Protein AF-A0A6G1R475-F1 (afdb_monomer_lite)

Secondary structure (DSSP, 8-state):
--------SS--HHHHHHHHHHHHHHHHHHHHHHHHHHHHHHHHHHHHHHHHHHHHHHHHHHHTT--HHHHHHHHHHHHHHHHHHHHHHHHHHHHHHHHHHHHHHHHHHHHHTTTTSPP-------PPPP-

pLDDT: mean 89.85, std 15.53, range [40.03, 98.38]

Sequence (131 aa):
QYPTMELQGIVPEVLKKIVTAYDMMIQTIRTLVENTDSLYEKIVQCQKAAMEFHEKLHSIGAREGLKERKLQKSVESFTWNITILKGQADLLKYAKNEAQENLKQIHYAAVSCGLNKPGTENAEISKPRRS

Structure (mmCIF, N/CA/C/O backbone):
data_AF-A0A6G1R475-F1
#
_entry.id   AF-A0A6G1R475-F1
#
loop_
_atom_site.group_PDB
_atom_site.id
_atom_site.type_symbol
_atom_site.label_atom_id
_atom_site.label_alt_id
_atom_site.label_comp_id
_atom_site.label_asym_id
_atom_site.label_entity_id
_atom_site.label_seq_id
_atom_site.pdbx_PDB_ins_code
_atom_site.Cartn_x
_atom_site.Cartn_y
_atom_site.Cartn_z
_atom_site.occupancy
_atom_site.B_iso_or_equiv
_atom_site.auth_seq_id
_atom_site.auth_comp_id
_atom_site.auth_asym_id
_atom_site.auth_atom_id
_atom_site.pdbx_PDB_model_num
ATOM 1 N N . GLN A 1 1 ? 4.161 -7.782 -17.783 1.00 75.50 1 GLN A N 1
ATOM 2 C CA . GLN A 1 1 ? 5.631 -7.926 -17.808 1.00 75.50 1 GLN A CA 1
ATOM 3 C C . GLN A 1 1 ? 6.228 -6.610 -17.335 1.00 75.50 1 GLN A C 1
ATOM 5 O O . GLN A 1 1 ? 5.740 -5.574 -17.768 1.00 75.50 1 GLN A O 1
ATOM 10 N N . TYR A 1 2 ? 7.183 -6.635 -16.402 1.00 90.06 2 TYR A N 1
ATOM 11 C CA . TYR A 1 2 ? 7.865 -5.413 -15.956 1.00 90.06 2 TYR A CA 1
ATOM 12 C C . TYR A 1 2 ? 8.953 -5.037 -16.969 1.00 90.06 2 TYR A C 1
ATOM 14 O O . TYR A 1 2 ? 9.576 -5.951 -17.515 1.00 90.06 2 TYR A O 1
ATOM 22 N N . PRO A 1 3 ? 9.165 -3.740 -17.243 1.00 90.50 3 PRO A N 1
ATOM 23 C CA . PRO A 1 3 ? 10.170 -3.310 -18.201 1.00 90.50 3 PRO A CA 1
ATOM 24 C C . PRO A 1 3 ? 11.575 -3.577 -17.652 1.00 90.50 3 PRO A C 1
ATOM 26 O O . PRO A 1 3 ? 11.814 -3.482 -16.448 1.00 90.50 3 PRO A O 1
ATOM 29 N N . THR A 1 4 ? 12.491 -3.922 -18.548 1.00 89.31 4 THR A N 1
ATOM 30 C CA . THR A 1 4 ? 13.904 -4.160 -18.251 1.00 89.31 4 THR A CA 1
ATOM 31 C C . THR A 1 4 ? 14.757 -3.240 -19.113 1.00 89.31 4 THR A C 1
ATOM 33 O O . THR A 1 4 ? 14.338 -2.812 -20.190 1.00 89.31 4 THR A O 1
ATOM 36 N N . MET A 1 5 ? 15.951 -2.908 -18.625 1.00 89.50 5 MET A N 1
ATOM 37 C CA . MET A 1 5 ? 16.925 -2.106 -19.355 1.00 89.50 5 MET A CA 1
ATOM 38 C C . MET A 1 5 ? 18.240 -2.871 -19.415 1.00 89.50 5 MET A C 1
ATOM 40 O O . MET A 1 5 ? 18.809 -3.211 -18.381 1.00 89.50 5 MET A O 1
ATOM 44 N N . GLU A 1 6 ? 18.715 -3.133 -20.628 1.00 85.75 6 GLU A N 1
ATOM 45 C CA . GLU A 1 6 ? 19.948 -3.876 -20.871 1.00 85.75 6 GLU A CA 1
ATOM 46 C C . GLU A 1 6 ? 21.015 -2.952 -21.453 1.00 85.75 6 GLU A C 1
ATOM 48 O O . GLU A 1 6 ? 20.750 -2.135 -22.337 1.00 85.75 6 GLU A O 1
ATOM 53 N N . LEU A 1 7 ? 22.238 -3.077 -20.942 1.00 86.94 7 LEU A N 1
ATOM 54 C CA . LEU A 1 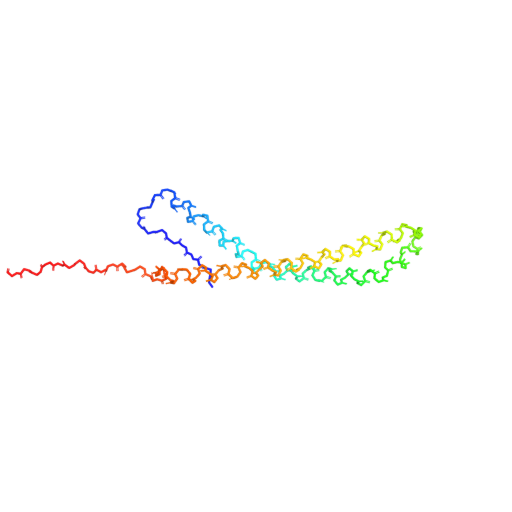7 ? 23.388 -2.351 -21.465 1.00 86.94 7 LEU A CA 1
ATOM 55 C C . LEU A 1 7 ? 23.847 -2.988 -22.777 1.00 86.94 7 LEU A C 1
ATOM 57 O O . LEU A 1 7 ? 23.988 -4.204 -22.864 1.00 86.94 7 LEU A O 1
ATOM 61 N N . GLN A 1 8 ? 24.137 -2.153 -23.770 1.00 85.81 8 GLN A N 1
ATOM 62 C CA . GLN A 1 8 ? 24.638 -2.580 -25.074 1.00 85.81 8 GLN A CA 1
ATOM 63 C C . GLN A 1 8 ? 26.049 -2.019 -25.290 1.00 85.81 8 GLN A C 1
ATOM 65 O O . GLN A 1 8 ? 26.264 -0.810 -25.197 1.00 85.81 8 GLN A O 1
ATOM 70 N N . GLY A 1 9 ? 27.014 -2.898 -25.575 1.00 86.56 9 GLY A N 1
ATOM 71 C CA . GLY A 1 9 ? 28.416 -2.533 -25.803 1.00 86.56 9 GLY A CA 1
ATOM 72 C C . GLY A 1 9 ? 29.196 -2.132 -24.541 1.00 86.56 9 GLY A C 1
ATOM 73 O O . GLY A 1 9 ? 28.839 -2.481 -23.416 1.00 86.56 9 GLY A O 1
ATOM 74 N N . ILE A 1 10 ? 30.309 -1.414 -24.730 1.00 89.75 10 ILE A N 1
ATOM 75 C CA . ILE A 1 10 ? 31.137 -0.903 -23.628 1.00 89.75 10 ILE A CA 1
ATOM 76 C C . ILE A 1 10 ? 30.549 0.423 -23.157 1.00 89.75 10 ILE A C 1
ATOM 78 O O . ILE A 1 10 ? 30.558 1.410 -23.891 1.00 89.75 10 ILE A O 1
ATOM 82 N N . VAL A 1 11 ? 30.063 0.448 -21.917 1.00 89.62 11 VAL A N 1
ATOM 83 C CA . VAL A 1 11 ? 29.314 1.588 -21.382 1.00 89.62 11 VAL A CA 1
ATOM 84 C C . VAL A 1 11 ? 30.055 2.221 -20.192 1.00 89.62 11 VAL A C 1
ATOM 86 O O . VAL A 1 11 ? 30.512 1.485 -19.309 1.00 89.62 11 VAL A O 1
ATOM 89 N N . PRO A 1 12 ? 30.185 3.564 -20.132 1.00 93.75 12 PRO A N 1
ATOM 90 C CA . PRO A 1 12 ? 30.773 4.270 -18.995 1.00 93.75 12 PRO A CA 1
ATOM 91 C C . PRO A 1 12 ? 30.144 3.901 -17.648 1.00 93.75 12 PRO A C 1
ATOM 93 O O . PRO A 1 12 ? 28.940 3.669 -17.548 1.00 93.75 12 PRO A O 1
ATOM 96 N N . GLU A 1 13 ? 30.945 3.938 -16.582 1.00 92.75 13 GLU A N 1
ATOM 97 C CA . GLU A 1 13 ? 30.521 3.528 -15.235 1.00 92.75 13 GLU A CA 1
ATOM 98 C C . GLU A 1 13 ? 29.315 4.320 -14.706 1.00 92.75 13 GLU A C 1
ATOM 100 O O . GLU A 1 13 ? 28.440 3.771 -14.040 1.00 92.75 13 GLU A O 1
ATOM 105 N N . VAL A 1 14 ? 29.220 5.607 -15.053 1.00 93.19 14 VAL A N 1
ATOM 106 C CA . VAL A 1 14 ? 28.068 6.445 -14.693 1.00 93.19 14 VAL A CA 1
ATOM 107 C C . VAL A 1 14 ? 26.752 5.897 -15.256 1.00 93.19 14 VAL A C 1
ATOM 109 O O . VAL A 1 14 ? 25.749 5.890 -14.549 1.00 93.19 14 VAL A O 1
ATOM 112 N N . LEU A 1 15 ? 26.752 5.373 -16.485 1.00 91.31 15 LEU A N 1
ATOM 113 C CA . LEU A 1 15 ? 25.548 4.826 -17.114 1.00 91.31 15 LEU A CA 1
ATOM 114 C C . LEU A 1 15 ? 25.166 3.469 -16.515 1.00 91.31 15 LEU A C 1
ATOM 116 O O . LEU A 1 15 ? 23.980 3.189 -16.365 1.00 91.31 15 LEU A O 1
ATOM 120 N N . LYS A 1 16 ? 26.143 2.661 -16.081 1.00 93.00 16 LYS A N 1
ATOM 121 C CA . LYS A 1 16 ? 25.853 1.419 -15.346 1.00 93.00 16 LYS A CA 1
ATOM 122 C C . LYS A 1 16 ? 25.086 1.698 -14.055 1.00 93.00 16 LYS A C 1
ATOM 124 O O . LYS A 1 16 ? 24.089 1.037 -13.786 1.00 93.00 16 LYS A O 1
ATOM 129 N N . LYS A 1 17 ? 25.497 2.726 -13.301 1.00 93.75 17 LYS A N 1
ATOM 130 C CA . LYS A 1 17 ? 24.799 3.150 -12.075 1.00 93.75 17 LYS A CA 1
ATOM 131 C C . LYS A 1 17 ? 23.355 3.576 -12.343 1.00 93.75 17 LYS A C 1
ATOM 133 O O . LYS A 1 17 ? 22.485 3.291 -11.525 1.00 93.75 17 LYS A O 1
ATOM 138 N N . ILE A 1 18 ? 23.092 4.220 -13.481 1.00 92.88 18 ILE A N 1
ATOM 139 C CA . ILE A 1 18 ? 21.729 4.588 -13.892 1.00 92.88 18 ILE A CA 1
ATOM 140 C C . ILE A 1 18 ? 20.881 3.336 -14.132 1.00 92.88 18 ILE A C 1
ATOM 142 O O . ILE A 1 18 ? 19.759 3.271 -13.638 1.00 92.88 18 ILE A O 1
ATOM 146 N N . VAL A 1 19 ? 21.416 2.323 -14.822 1.00 92.31 19 VAL A N 1
ATOM 147 C CA . VAL A 1 19 ? 20.699 1.054 -15.042 1.00 92.31 19 VAL A CA 1
ATOM 148 C C . VAL A 1 19 ? 20.414 0.344 -13.722 1.00 92.31 19 VAL A C 1
ATOM 150 O O . VAL A 1 19 ? 19.299 -0.120 -13.512 1.00 92.31 19 VAL A O 1
ATOM 153 N N . THR A 1 20 ? 21.369 0.326 -12.790 1.00 93.94 20 THR A N 1
ATOM 154 C CA . THR A 1 20 ? 21.138 -0.223 -11.446 1.00 93.94 20 THR A CA 1
ATOM 155 C C . THR A 1 20 ? 20.025 0.521 -10.707 1.00 93.94 20 THR A C 1
ATOM 157 O O . THR A 1 20 ? 19.144 -0.113 -10.131 1.00 93.94 20 THR A O 1
ATOM 160 N N . ALA A 1 21 ? 20.024 1.857 -10.739 1.00 95.12 21 ALA A N 1
ATOM 161 C CA . ALA A 1 21 ? 18.977 2.659 -10.106 1.00 95.12 21 ALA A CA 1
ATOM 162 C C . ALA A 1 21 ? 17.599 2.421 -10.748 1.00 95.12 21 ALA A C 1
ATOM 164 O O . ALA A 1 21 ? 16.596 2.325 -10.039 1.00 95.12 21 ALA A O 1
ATOM 165 N N . TYR A 1 22 ? 17.551 2.278 -12.075 1.00 94.75 22 TYR A N 1
ATOM 166 C CA . TYR A 1 22 ? 16.339 1.914 -12.803 1.00 94.75 22 TYR 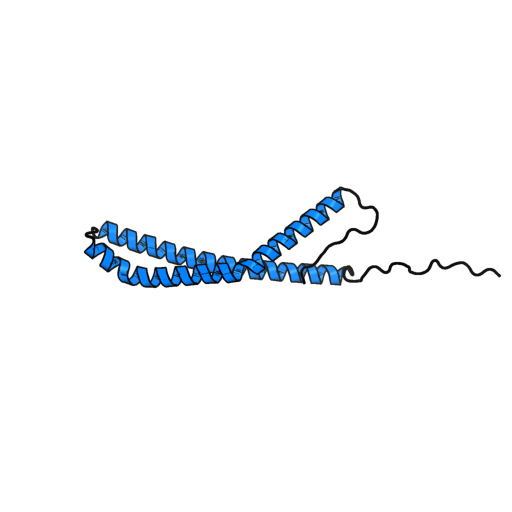A CA 1
ATOM 167 C C . TYR A 1 22 ? 15.812 0.545 -12.363 1.00 94.75 22 TYR A C 1
ATOM 169 O O . TYR A 1 22 ? 14.633 0.416 -12.045 1.00 94.75 22 TYR A O 1
ATOM 177 N N . ASP A 1 23 ? 16.679 -0.464 -12.285 1.00 94.94 23 ASP A N 1
ATOM 178 C CA . ASP A 1 23 ? 16.275 -1.814 -11.896 1.00 94.94 23 ASP A CA 1
ATOM 179 C C . ASP A 1 23 ? 15.762 -1.843 -10.447 1.00 94.94 23 ASP A C 1
ATOM 181 O O . ASP A 1 23 ? 14.693 -2.387 -10.171 1.00 94.94 23 ASP A O 1
ATOM 185 N N . MET A 1 24 ? 16.432 -1.132 -9.529 1.00 96.38 24 MET A N 1
ATOM 186 C CA . MET A 1 24 ? 15.938 -0.930 -8.160 1.00 96.38 24 MET A CA 1
ATOM 187 C C . MET A 1 24 ? 14.538 -0.303 -8.136 1.00 96.38 24 MET A C 1
ATOM 189 O O . MET A 1 24 ? 13.663 -0.799 -7.427 1.00 96.38 24 MET A O 1
ATOM 193 N N . MET A 1 25 ? 14.302 0.746 -8.930 1.00 96.31 25 MET A N 1
ATOM 194 C CA . MET A 1 25 ? 12.987 1.386 -9.041 1.00 96.31 25 MET A CA 1
ATOM 195 C C . MET A 1 25 ? 11.918 0.394 -9.522 1.00 96.31 25 MET A C 1
ATOM 197 O O . MET A 1 25 ? 10.837 0.325 -8.931 1.00 96.31 25 MET A O 1
ATOM 201 N N . ILE A 1 26 ? 12.212 -0.410 -10.550 1.00 97.00 26 ILE A N 1
ATOM 202 C CA . ILE A 1 26 ? 11.289 -1.435 -11.056 1.00 97.00 26 ILE A CA 1
ATOM 203 C C . ILE A 1 26 ? 10.997 -2.498 -9.991 1.00 97.00 26 ILE A C 1
ATOM 205 O O . ILE A 1 26 ? 9.836 -2.884 -9.829 1.00 97.00 26 ILE A O 1
ATOM 209 N N . GLN A 1 27 ? 11.997 -2.935 -9.221 1.00 96.44 27 GLN A N 1
ATOM 210 C CA . GLN A 1 27 ? 11.792 -3.888 -8.124 1.00 96.44 27 GLN A CA 1
ATOM 211 C C . GLN A 1 27 ? 10.944 -3.303 -6.988 1.00 96.44 27 GLN A C 1
ATOM 213 O O . GLN A 1 27 ? 10.070 -3.991 -6.454 1.00 96.44 27 GLN A O 1
ATOM 218 N N . THR A 1 28 ? 11.146 -2.033 -6.627 1.00 96.50 28 THR A N 1
ATOM 219 C CA . THR A 1 28 ? 10.314 -1.356 -5.621 1.00 96.5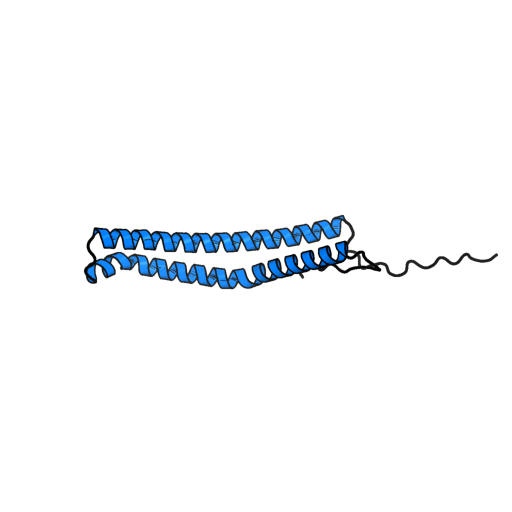0 28 THR A CA 1
ATOM 220 C C . THR A 1 28 ? 8.863 -1.246 -6.086 1.00 96.50 28 THR A C 1
ATOM 222 O O . THR A 1 28 ? 7.954 -1.590 -5.332 1.00 96.50 28 THR A O 1
ATOM 225 N N . ILE A 1 29 ? 8.637 -0.843 -7.342 1.00 97.00 29 ILE A N 1
ATOM 226 C CA . ILE A 1 29 ? 7.297 -0.792 -7.942 1.00 97.00 29 ILE A CA 1
ATOM 227 C C . ILE A 1 29 ? 6.651 -2.179 -7.943 1.00 97.00 29 ILE A C 1
ATOM 229 O O . ILE A 1 29 ? 5.496 -2.312 -7.542 1.00 97.00 29 ILE A O 1
ATOM 233 N N . ARG A 1 30 ? 7.389 -3.219 -8.350 1.00 96.38 30 ARG A N 1
ATOM 234 C CA . ARG A 1 30 ? 6.900 -4.602 -8.337 1.00 96.38 30 ARG A CA 1
ATOM 235 C C . ARG A 1 30 ? 6.450 -5.019 -6.945 1.00 96.38 30 ARG A C 1
ATOM 237 O O . ARG A 1 30 ? 5.313 -5.449 -6.772 1.00 96.38 30 ARG A O 1
ATOM 244 N N . THR A 1 31 ? 7.324 -4.827 -5.961 1.00 96.44 31 THR A N 1
ATOM 245 C CA . THR A 1 31 ? 7.048 -5.164 -4.562 1.00 96.44 31 THR A CA 1
ATOM 246 C C . THR A 1 31 ? 5.785 -4.457 -4.073 1.00 96.44 31 THR A C 1
ATOM 248 O O . THR A 1 31 ? 4.938 -5.087 -3.446 1.00 96.44 31 THR A O 1
ATOM 251 N N . LEU A 1 32 ? 5.616 -3.171 -4.390 1.00 97.00 32 LEU A N 1
ATOM 252 C CA . LEU A 1 32 ? 4.411 -2.422 -4.040 1.00 97.00 32 LEU A CA 1
ATOM 253 C C . LEU A 1 32 ? 3.157 -3.021 -4.697 1.00 97.00 32 LEU A C 1
ATOM 255 O O . LEU A 1 32 ? 2.194 -3.341 -4.007 1.00 97.00 32 LEU A O 1
ATOM 259 N N . VAL A 1 33 ? 3.165 -3.205 -6.019 1.00 96.69 33 VAL A N 1
ATOM 260 C CA . VAL A 1 33 ? 1.998 -3.677 -6.786 1.00 96.69 33 VAL A CA 1
ATOM 261 C C . VAL A 1 33 ? 1.537 -5.067 -6.338 1.00 96.69 33 VAL A C 1
ATOM 263 O O . VAL A 1 33 ? 0.327 -5.297 -6.236 1.00 96.69 33 VAL A O 1
ATOM 266 N N . GLU A 1 34 ? 2.485 -5.966 -6.067 1.00 96.00 34 GLU A N 1
ATOM 267 C CA . GLU A 1 34 ? 2.227 -7.358 -5.682 1.00 96.00 34 GLU A CA 1
ATOM 268 C C . GLU A 1 34 ? 1.743 -7.492 -4.232 1.00 96.00 34 GLU A C 1
ATOM 270 O O . GLU A 1 34 ? 0.887 -8.327 -3.950 1.00 96.00 34 GLU A O 1
ATOM 275 N N . ASN A 1 35 ? 2.236 -6.658 -3.310 1.00 96.38 35 ASN A N 1
ATOM 276 C CA . ASN A 1 35 ? 1.867 -6.756 -1.893 1.00 96.38 35 ASN A CA 1
ATOM 277 C C . ASN A 1 35 ? 0.644 -5.913 -1.506 1.00 96.38 35 ASN A C 1
ATOM 279 O O . ASN A 1 35 ? 0.002 -6.206 -0.493 1.00 96.38 35 ASN A O 1
ATOM 283 N N . THR A 1 36 ? 0.309 -4.876 -2.283 1.00 97.69 36 THR A N 1
ATOM 284 C CA . THR A 1 36 ? -0.770 -3.940 -1.936 1.00 97.69 36 THR A CA 1
ATOM 285 C C . THR A 1 36 ? -2.110 -4.631 -1.702 1.00 97.69 36 THR A C 1
ATOM 287 O O . THR A 1 36 ? -2.773 -4.291 -0.729 1.00 97.69 36 THR A O 1
ATOM 290 N N . ASP A 1 37 ? -2.519 -5.600 -2.525 1.00 96.12 37 ASP A N 1
ATOM 291 C CA . ASP A 1 37 ? -3.869 -6.180 -2.407 1.00 96.12 37 ASP A CA 1
ATOM 292 C C . ASP A 1 37 ? -4.049 -6.923 -1.076 1.00 96.12 37 ASP A C 1
ATOM 294 O O . ASP A 1 37 ? -5.004 -6.671 -0.343 1.00 96.12 37 ASP A O 1
ATOM 298 N N . SER A 1 38 ? -3.070 -7.751 -0.694 1.00 97.25 38 SER A N 1
ATOM 299 C CA . SER A 1 38 ? -3.108 -8.472 0.585 1.00 97.25 38 SER A CA 1
ATOM 300 C C . SER A 1 38 ? -3.055 -7.527 1.790 1.00 97.25 38 SER A C 1
ATOM 302 O O . SER A 1 38 ? -3.749 -7.742 2.786 1.00 97.25 38 SER A O 1
ATOM 304 N N . LEU A 1 39 ? -2.235 -6.473 1.729 1.00 97.38 39 LEU A N 1
ATOM 305 C CA . LEU A 1 39 ? -2.159 -5.477 2.801 1.00 97.38 39 LEU A CA 1
ATOM 306 C C . LEU A 1 39 ? -3.449 -4.656 2.904 1.00 97.38 39 LEU A C 1
ATOM 308 O O . LEU A 1 39 ? -3.938 -4.439 4.012 1.00 97.38 39 LEU A O 1
ATOM 312 N N . TYR A 1 40 ? -4.026 -4.254 1.773 1.00 98.31 40 TYR A N 1
ATOM 313 C CA . TYR A 1 40 ? -5.300 -3.545 1.711 1.00 98.31 40 TYR A CA 1
ATOM 314 C C . TYR A 1 40 ? -6.415 -4.366 2.362 1.00 98.31 40 TYR A C 1
ATOM 316 O O . TYR A 1 40 ? -7.113 -3.864 3.242 1.00 98.31 40 TYR A O 1
ATOM 324 N N . GLU A 1 41 ? -6.538 -5.647 2.004 1.00 97.88 41 GLU A N 1
ATOM 325 C CA . GLU A 1 41 ? -7.523 -6.554 2.599 1.00 97.88 41 GLU A CA 1
ATOM 326 C C . GLU A 1 41 ? -7.368 -6.659 4.119 1.00 97.88 41 GLU A C 1
ATOM 328 O O . GLU A 1 41 ? -8.356 -6.545 4.846 1.00 97.88 41 GLU A O 1
ATOM 333 N N . LYS A 1 42 ? -6.134 -6.806 4.619 1.00 98.19 42 LYS A N 1
ATOM 334 C CA . LYS A 1 42 ? -5.857 -6.854 6.064 1.00 98.19 42 LYS A CA 1
ATOM 335 C C . LYS A 1 42 ? -6.266 -5.564 6.772 1.00 98.19 42 LYS A C 1
ATOM 337 O O . LYS A 1 42 ? -6.856 -5.626 7.851 1.00 98.19 42 LYS A O 1
ATOM 342 N N . ILE A 1 43 ? -5.983 -4.403 6.177 1.00 98.12 43 ILE A N 1
ATOM 343 C CA . ILE A 1 43 ? -6.373 -3.104 6.742 1.00 98.12 43 ILE A CA 1
ATOM 344 C C . ILE A 1 43 ? -7.898 -2.976 6.775 1.00 98.12 43 ILE A C 1
ATOM 346 O O . ILE A 1 43 ? -8.449 -2.620 7.814 1.00 98.12 43 ILE A O 1
ATOM 350 N N . VAL A 1 44 ? -8.591 -3.320 5.685 1.00 97.75 44 VAL A N 1
ATOM 351 C CA . VAL A 1 44 ? -10.060 -3.253 5.604 1.00 97.75 44 VAL A CA 1
ATOM 352 C C . VAL A 1 44 ? -10.719 -4.207 6.603 1.00 97.75 44 VAL A C 1
ATOM 354 O O . VAL A 1 44 ? -11.671 -3.826 7.285 1.00 97.75 44 VAL A O 1
ATOM 357 N N . GLN A 1 45 ? -10.202 -5.429 6.747 1.00 98.19 45 GLN A N 1
ATOM 358 C CA . GLN A 1 45 ? -10.683 -6.385 7.747 1.00 98.19 45 GLN A CA 1
ATOM 359 C C . GLN A 1 45 ? -10.474 -5.862 9.175 1.00 98.19 45 GLN A C 1
ATOM 361 O O . GLN A 1 45 ? -11.397 -5.911 9.988 1.00 98.19 45 GLN A O 1
ATOM 366 N N . CYS A 1 46 ? -9.292 -5.312 9.470 1.00 98.38 46 CYS A N 1
ATOM 367 C CA . CYS A 1 46 ? -8.993 -4.702 10.765 1.00 98.38 46 CYS A CA 1
ATOM 368 C C . CYS A 1 46 ? -9.918 -3.511 11.054 1.00 98.38 46 CYS A C 1
ATOM 370 O O . CYS A 1 46 ? -10.476 -3.417 12.145 1.00 98.38 46 CYS A O 1
ATOM 372 N N . GLN A 1 47 ? -10.145 -2.643 10.065 1.00 98.12 47 GLN A N 1
ATOM 373 C CA . GLN A 1 47 ? -11.059 -1.510 10.173 1.00 98.12 47 GLN A CA 1
ATOM 374 C C . GLN A 1 47 ? -12.490 -1.976 10.464 1.00 98.12 47 GLN A C 1
ATOM 376 O O . GLN A 1 47 ? -13.139 -1.417 11.346 1.00 98.12 47 GLN A O 1
ATOM 381 N N . LYS A 1 48 ? -12.977 -3.010 9.768 1.00 98.00 48 LYS A N 1
ATOM 382 C CA . LYS A 1 48 ? -14.313 -3.573 10.000 1.00 98.00 48 LYS A CA 1
ATOM 383 C C . LYS A 1 48 ? -14.457 -4.102 11.429 1.00 98.00 48 LYS A C 1
ATOM 385 O O . LYS A 1 48 ? -15.390 -3.716 12.126 1.00 98.00 48 LYS A O 1
ATOM 390 N N . ALA A 1 49 ? -13.501 -4.908 11.890 1.00 98.19 49 ALA A N 1
ATOM 391 C CA . ALA A 1 49 ? -13.494 -5.415 13.262 1.00 98.19 49 ALA A CA 1
ATOM 392 C C . ALA A 1 49 ? -13.412 -4.278 14.299 1.00 98.19 49 ALA A C 1
ATOM 394 O O . ALA A 1 49 ? -14.078 -4.321 15.332 1.00 98.19 49 ALA A O 1
ATOM 395 N N . ALA A 1 50 ? -12.635 -3.228 14.014 1.00 97.94 50 ALA A N 1
ATOM 396 C CA . ALA A 1 50 ? -12.560 -2.043 14.860 1.00 97.94 50 ALA A CA 1
ATOM 397 C C . ALA A 1 50 ? -13.908 -1.307 14.925 1.00 97.94 50 ALA A C 1
ATOM 399 O O . ALA A 1 50 ? -14.325 -0.915 16.009 1.00 97.94 50 ALA A O 1
ATOM 400 N N . MET A 1 51 ? -14.623 -1.157 13.807 1.00 97.94 51 MET A N 1
ATOM 401 C CA . MET A 1 51 ? -15.958 -0.547 13.794 1.00 97.94 51 MET A CA 1
ATOM 402 C C . MET A 1 51 ? -16.965 -1.349 14.629 1.00 97.94 51 MET A C 1
ATOM 404 O O . MET A 1 51 ? -17.645 -0.769 15.472 1.00 97.94 51 MET A O 1
ATOM 408 N N . GLU A 1 52 ? -16.995 -2.674 14.477 1.00 97.69 52 GLU A N 1
ATOM 409 C CA . GLU A 1 52 ? -17.855 -3.563 15.278 1.00 97.69 52 GLU A CA 1
ATOM 410 C C . GLU A 1 52 ? -17.525 -3.489 16.781 1.00 97.69 52 GLU A C 1
ATOM 412 O O . GLU A 1 52 ? -18.410 -3.540 17.639 1.00 97.69 52 GLU A O 1
ATOM 417 N N . PHE A 1 53 ? -16.243 -3.346 17.128 1.00 97.62 53 PHE A N 1
ATOM 418 C CA . PHE A 1 53 ? -15.823 -3.133 18.512 1.00 97.62 53 PHE A CA 1
ATOM 419 C C . PHE A 1 53 ? -16.225 -1.745 19.030 1.00 97.62 53 PHE A C 1
ATOM 421 O O . PHE A 1 53 ? -16.695 -1.621 20.162 1.00 97.62 53 PHE A O 1
ATOM 428 N N . HIS A 1 54 ? -16.078 -0.708 18.204 1.00 97.94 54 HIS A N 1
ATOM 429 C CA . HIS A 1 54 ? -16.406 0.673 18.546 1.00 97.94 54 HIS A CA 1
ATOM 430 C C . HIS A 1 54 ? -17.879 0.842 18.944 1.00 97.94 54 HIS A C 1
ATOM 432 O O . HIS A 1 54 ? -18.161 1.546 19.911 1.00 97.94 54 HIS A O 1
ATOM 438 N N . GLU A 1 55 ? -18.804 0.131 18.290 1.00 96.38 55 GLU A N 1
ATOM 439 C CA . GLU A 1 55 ? -20.233 0.110 18.656 1.00 96.38 55 GLU A CA 1
ATOM 440 C C . GLU A 1 55 ? -20.472 -0.299 20.118 1.00 96.38 55 GLU A C 1
ATOM 442 O O . GLU A 1 55 ? -21.393 0.187 20.775 1.00 96.38 55 GLU A O 1
ATOM 447 N N . LYS A 1 56 ? -19.624 -1.184 20.653 1.00 96.75 56 LYS A N 1
ATOM 448 C CA . LYS A 1 56 ? -19.741 -1.720 22.017 1.00 96.75 56 LYS A CA 1
ATOM 449 C C . LYS A 1 56 ? -18.823 -1.013 23.006 1.00 96.75 56 LYS A C 1
ATOM 451 O O . LYS A 1 56 ? -19.045 -1.130 24.213 1.00 96.75 56 LYS A O 1
ATOM 456 N N . LEU A 1 57 ? -17.824 -0.271 22.529 1.00 96.69 57 LEU A N 1
ATOM 457 C CA . LEU A 1 57 ? -16.749 0.306 23.337 1.00 96.69 57 LEU A CA 1
ATOM 458 C C . LEU A 1 57 ? -17.269 1.175 24.485 1.00 96.69 57 LEU A C 1
ATOM 460 O O . LEU A 1 57 ? -16.792 1.038 25.610 1.00 96.69 57 LEU A O 1
ATOM 464 N N . HIS A 1 58 ? -18.279 2.011 24.234 1.00 96.00 58 HIS A N 1
ATOM 465 C CA . HIS A 1 58 ? -18.874 2.837 25.284 1.00 96.00 58 HIS A CA 1
ATOM 466 C C . HIS A 1 58 ? -19.490 1.977 26.401 1.00 96.00 58 HIS A C 1
ATOM 468 O O . HIS A 1 58 ? -19.193 2.162 27.580 1.00 96.00 58 HIS A O 1
ATOM 474 N N . SER A 1 59 ? -20.311 0.988 26.030 1.00 96.25 59 SER A N 1
ATOM 475 C CA . SER A 1 59 ? -20.975 0.092 26.989 1.00 96.25 59 SER A CA 1
ATOM 476 C C . SER A 1 59 ? -19.982 -0.744 27.800 1.00 96.25 59 SER A C 1
ATOM 478 O O . SER A 1 59 ? -20.136 -0.885 29.012 1.00 96.25 59 SER A O 1
ATOM 480 N N . ILE A 1 60 ? -18.934 -1.251 27.143 1.00 96.62 60 ILE A N 1
ATOM 481 C CA . ILE A 1 60 ? -17.859 -2.001 27.787 1.00 96.62 60 ILE A CA 1
ATOM 482 C C . ILE A 1 60 ? -17.151 -1.086 28.776 1.00 96.62 60 ILE A C 1
ATOM 484 O O . ILE A 1 60 ? -17.023 -1.435 29.941 1.00 96.62 60 ILE A O 1
ATOM 488 N N . GLY A 1 61 ? -16.751 0.112 28.352 1.00 96.00 61 GLY A N 1
ATOM 489 C CA . GLY A 1 61 ? -16.021 1.010 29.227 1.00 96.00 61 GLY A CA 1
ATOM 490 C C . GLY A 1 61 ? -16.825 1.446 30.457 1.00 96.00 61 GLY A C 1
ATOM 491 O O . GLY A 1 61 ? -16.290 1.448 31.564 1.00 96.00 61 GLY A O 1
ATOM 492 N N . ALA A 1 62 ? -18.120 1.728 30.293 1.00 96.44 62 ALA A N 1
ATOM 493 C CA . ALA A 1 62 ? -19.012 2.013 31.415 1.00 96.44 62 ALA A CA 1
ATOM 494 C C . ALA A 1 62 ? -19.121 0.818 32.381 1.00 96.44 62 ALA A C 1
ATOM 496 O O . ALA A 1 62 ? -19.012 0.996 33.595 1.00 96.44 62 ALA A O 1
ATOM 497 N N . ARG A 1 63 ? -19.271 -0.406 31.852 1.00 96.94 63 ARG A N 1
ATOM 498 C CA . ARG A 1 63 ? -19.333 -1.643 32.649 1.00 96.94 63 ARG A CA 1
ATOM 499 C C . ARG A 1 63 ? -18.044 -1.908 33.429 1.00 96.94 63 ARG A C 1
ATOM 501 O O . ARG A 1 63 ? -18.116 -2.318 34.580 1.00 96.94 63 ARG A O 1
ATOM 508 N N . GLU A 1 64 ? -16.887 -1.635 32.834 1.00 96.12 64 GLU A N 1
ATOM 509 C CA . GLU A 1 64 ? -15.575 -1.774 33.487 1.00 96.12 64 GLU A CA 1
ATOM 510 C C . GLU A 1 64 ? -15.253 -0.606 34.453 1.00 96.12 64 GLU A C 1
ATOM 512 O O . GLU A 1 64 ? -14.138 -0.496 34.963 1.00 96.12 64 GLU A O 1
ATOM 517 N N . GLY A 1 65 ? -16.209 0.297 34.712 1.00 95.62 65 GLY A N 1
ATOM 518 C CA . GLY A 1 65 ? -16.077 1.364 35.707 1.00 95.62 65 GLY A CA 1
ATOM 519 C C . GLY A 1 65 ? -15.274 2.585 35.244 1.00 95.62 65 GLY A C 1
ATOM 520 O O . GLY A 1 65 ? -14.789 3.361 36.075 1.00 95.62 65 GLY A O 1
ATOM 521 N N . LEU A 1 66 ? -15.110 2.795 33.931 1.00 96.06 66 LEU A N 1
ATOM 522 C CA . LEU A 1 66 ? -14.495 4.022 33.422 1.00 96.06 66 LEU A CA 1
ATOM 523 C C . LEU A 1 66 ? -15.384 5.236 33.715 1.00 96.06 66 LEU A C 1
ATOM 525 O O . LEU A 1 66 ? -16.560 5.274 33.368 1.00 96.06 66 LEU A O 1
ATOM 529 N N . LYS A 1 67 ? -14.785 6.275 34.306 1.00 96.06 67 LYS A N 1
ATOM 530 C CA . LYS A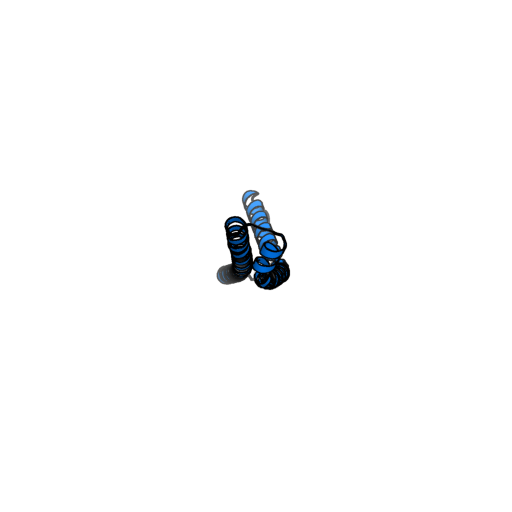 1 67 ? -15.441 7.578 34.491 1.00 96.06 67 LYS A CA 1
ATOM 531 C C . LYS A 1 67 ? -15.750 8.217 33.135 1.00 96.06 67 LYS A C 1
ATOM 533 O O . LYS A 1 67 ? -14.885 8.205 32.260 1.00 96.06 67 LYS A O 1
ATOM 538 N N . GLU A 1 68 ? -16.896 8.888 33.038 1.00 93.75 68 GLU A N 1
ATOM 539 C CA . GLU A 1 68 ? -17.439 9.528 31.826 1.00 93.75 68 GLU A CA 1
ATOM 540 C C . GLU A 1 68 ? -16.382 10.230 30.958 1.00 93.75 68 GLU A C 1
ATOM 542 O O . GLU A 1 68 ? -16.164 9.879 29.805 1.00 93.75 68 GLU A O 1
ATOM 547 N N . ARG A 1 69 ? -15.611 11.162 31.537 1.00 96.38 69 ARG A N 1
ATOM 548 C CA . ARG A 1 69 ? -14.588 11.918 30.793 1.00 96.38 69 ARG A CA 1
ATOM 549 C C . ARG A 1 69 ? -13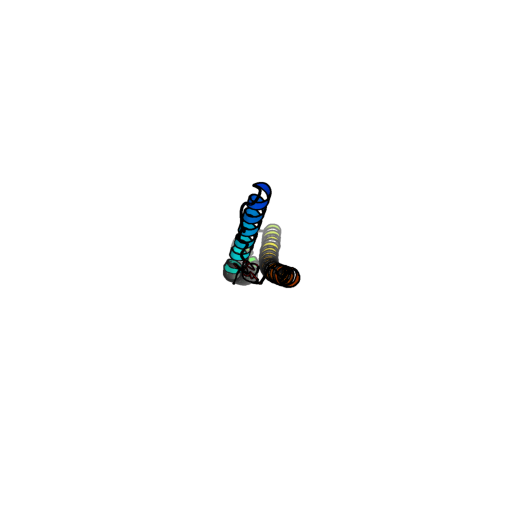.483 11.033 30.201 1.00 96.38 69 ARG A C 1
ATOM 551 O O . ARG A 1 69 ? -12.959 11.335 29.131 1.00 96.38 69 ARG A O 1
ATOM 558 N N . LYS A 1 70 ? -13.084 9.971 30.910 1.00 96.06 70 LYS A N 1
ATOM 559 C CA . LYS A 1 70 ? -12.066 9.023 30.434 1.00 96.06 70 LYS A CA 1
ATOM 560 C C . LYS A 1 70 ? -12.658 8.109 29.361 1.00 96.06 70 LYS A C 1
ATOM 562 O O . LYS A 1 70 ? -11.986 7.867 28.366 1.00 96.06 70 LYS A O 1
ATOM 567 N N . LEU A 1 71 ? -13.903 7.667 29.547 1.00 96.88 71 LEU A N 1
ATOM 568 C CA . LEU A 1 71 ? -14.646 6.869 28.575 1.00 96.88 71 LEU A CA 1
ATOM 569 C C . LEU A 1 71 ? -14.810 7.611 27.246 1.00 96.88 71 LEU A C 1
ATOM 571 O O . LEU A 1 71 ? -14.402 7.094 26.210 1.00 96.88 71 LEU A O 1
ATOM 575 N N . GLN A 1 72 ? -15.302 8.849 27.293 1.00 96.25 72 GLN A N 1
ATOM 576 C CA . GLN A 1 72 ? -15.492 9.694 26.118 1.00 96.25 72 GLN A CA 1
ATOM 577 C C . GLN A 1 72 ? -14.184 9.871 25.334 1.00 96.25 72 GLN A C 1
ATOM 579 O O . GLN A 1 72 ? -14.133 9.618 24.133 1.00 96.25 72 GLN A O 1
ATOM 584 N N . LYS A 1 73 ? -13.083 10.189 26.029 1.00 96.88 73 LYS A N 1
ATOM 585 C CA . LYS A 1 73 ? -11.762 10.317 25.396 1.00 96.88 73 LYS A CA 1
ATOM 586 C C . LYS A 1 73 ? -11.277 9.004 24.768 1.00 96.88 73 LYS A C 1
ATOM 588 O O . LYS A 1 73 ? -10.637 9.029 23.719 1.00 96.88 73 LYS A O 1
ATOM 593 N N . SER A 1 74 ? -11.551 7.860 25.396 1.00 96.38 74 SER A N 1
ATOM 594 C CA . SER A 1 74 ? -11.217 6.547 24.833 1.00 96.38 74 SER A CA 1
ATOM 595 C C . SER A 1 74 ? -12.002 6.257 23.553 1.00 96.38 74 SER A C 1
ATOM 597 O O . SER A 1 74 ? -11.408 5.783 22.588 1.00 96.38 74 SER A O 1
ATOM 599 N N . VAL A 1 75 ? -13.298 6.578 23.518 1.00 97.44 75 VAL A N 1
ATOM 600 C CA . VAL A 1 75 ? -14.154 6.413 22.330 1.00 97.44 75 VAL A CA 1
ATOM 601 C C . VAL A 1 75 ? -13.695 7.323 21.187 1.00 97.44 75 VAL A C 1
ATOM 603 O O . VAL A 1 75 ? -13.499 6.856 20.065 1.00 97.44 75 VAL A O 1
ATOM 606 N N . GLU A 1 76 ? -13.428 8.598 21.474 1.00 97.44 76 GLU A N 1
ATOM 607 C CA . GLU A 1 76 ? -12.910 9.562 20.493 1.00 97.44 76 GLU A CA 1
ATOM 608 C C . GLU A 1 76 ? -11.552 9.130 19.928 1.00 97.44 76 GLU A C 1
ATOM 610 O O . GLU A 1 76 ? -11.350 9.105 18.713 1.00 97.44 76 GLU A O 1
ATOM 615 N N . SER A 1 77 ? -10.625 8.722 20.801 1.00 97.69 77 SER A N 1
ATOM 616 C CA . SER A 1 77 ? -9.317 8.217 20.377 1.00 97.69 77 SER A CA 1
ATOM 617 C C . SER A 1 77 ? -9.449 6.973 19.501 1.00 97.69 77 SER A C 1
ATOM 619 O O . SER A 1 77 ? -8.698 6.817 18.541 1.00 97.69 77 SER A O 1
ATOM 621 N N . PHE A 1 78 ? -10.394 6.085 19.814 1.00 98.19 78 PHE A N 1
ATOM 622 C CA . PHE A 1 78 ? -10.626 4.881 19.028 1.00 98.19 78 PHE A CA 1
ATOM 623 C C . PHE A 1 78 ? -11.242 5.200 17.659 1.00 98.19 78 PHE A C 1
ATOM 625 O O . PHE A 1 78 ? -10.849 4.607 16.656 1.00 98.19 78 PHE A O 1
ATOM 632 N N . THR A 1 79 ? -12.139 6.188 17.592 1.00 98.31 79 THR A N 1
ATOM 633 C CA . THR A 1 79 ? -12.667 6.711 16.323 1.00 98.31 79 THR A CA 1
ATOM 634 C C . THR A 1 79 ? -11.531 7.196 15.422 1.00 98.31 79 THR A C 1
ATOM 636 O O . THR A 1 79 ? -11.514 6.885 14.232 1.00 98.31 79 THR A O 1
ATOM 639 N N . TRP A 1 80 ? -10.542 7.896 15.988 1.00 98.38 80 TRP A N 1
ATOM 640 C CA . TRP A 1 80 ? -9.379 8.359 15.228 1.00 98.38 80 TRP A CA 1
ATOM 641 C C . TRP A 1 80 ? -8.536 7.195 14.681 1.00 98.38 80 TRP A C 1
ATOM 643 O O . TRP A 1 80 ? -8.099 7.232 13.537 1.00 98.38 80 TRP A O 1
ATOM 653 N N . ASN A 1 81 ? -8.382 6.100 15.431 1.00 98.19 81 ASN A N 1
ATOM 654 C CA . ASN A 1 81 ? -7.704 4.903 14.916 1.00 98.19 81 ASN A CA 1
ATOM 655 C C . ASN A 1 81 ? -8.420 4.311 13.687 1.00 98.19 81 ASN A C 1
ATOM 657 O O . ASN A 1 81 ? -7.762 3.922 12.722 1.00 98.19 81 ASN A O 1
ATOM 661 N N . ILE A 1 82 ? -9.759 4.274 13.687 1.00 98.38 82 ILE A N 1
ATOM 662 C CA . ILE A 1 82 ? -10.548 3.805 12.534 1.00 98.38 82 ILE A CA 1
ATOM 663 C C . ILE A 1 82 ? -10.310 4.704 11.314 1.00 98.38 82 ILE A C 1
ATOM 665 O O . ILE A 1 82 ? -10.144 4.199 10.200 1.00 98.38 82 ILE A O 1
ATOM 669 N N . THR A 1 83 ? -10.274 6.028 11.497 1.00 98.31 83 THR A N 1
ATOM 670 C CA . THR A 1 83 ? -10.052 6.958 10.380 1.00 98.31 83 THR A CA 1
ATOM 671 C C . THR A 1 83 ? -8.628 6.884 9.836 1.00 98.31 83 THR A C 1
ATOM 673 O O . THR A 1 83 ? -8.465 6.956 8.618 1.00 98.31 83 THR A O 1
ATOM 676 N N . ILE A 1 84 ? -7.612 6.648 10.680 1.00 98.31 84 ILE A N 1
ATOM 677 C CA . ILE A 1 84 ? -6.254 6.338 10.203 1.00 98.31 84 ILE A CA 1
ATOM 678 C C . ILE A 1 84 ? -6.275 5.090 9.326 1.00 98.31 84 ILE A C 1
ATOM 680 O O . ILE A 1 84 ? -5.737 5.133 8.225 1.00 98.31 84 ILE A O 1
ATOM 684 N N . LEU A 1 85 ? -6.871 3.985 9.796 1.00 98.19 85 LEU A N 1
ATOM 685 C CA . LEU A 1 85 ? -6.891 2.723 9.047 1.00 98.19 85 LEU A CA 1
ATOM 686 C C . LEU A 1 85 ? -7.513 2.919 7.663 1.00 98.19 85 LEU A C 1
ATOM 688 O O . LEU A 1 85 ? -6.929 2.501 6.665 1.00 98.19 85 LEU A O 1
ATOM 692 N N . LYS A 1 86 ? -8.638 3.640 7.596 1.00 97.38 86 LYS A N 1
ATOM 693 C CA . LYS A 1 86 ? -9.254 4.026 6.324 1.00 97.38 86 LYS A CA 1
ATOM 694 C C . LYS A 1 86 ? -8.283 4.820 5.441 1.00 97.38 86 LYS A C 1
ATOM 696 O O . LYS A 1 86 ? -8.090 4.472 4.281 1.00 97.38 86 LYS A O 1
ATOM 701 N N . GLY A 1 87 ? -7.633 5.843 5.999 1.00 98.25 87 GLY A N 1
ATOM 702 C CA . GLY A 1 87 ? -6.659 6.661 5.274 1.00 98.25 87 GLY A CA 1
ATOM 703 C C . GLY A 1 87 ? -5.469 5.857 4.740 1.00 98.25 87 GLY A C 1
ATOM 704 O O . GLY A 1 87 ? -5.048 6.071 3.609 1.00 98.25 87 GLY A O 1
ATOM 705 N N . GLN A 1 88 ? -4.957 4.890 5.505 1.00 98.00 88 GLN A N 1
ATOM 706 C CA . GLN A 1 88 ? -3.874 4.008 5.057 1.00 98.00 88 GLN A CA 1
ATOM 707 C C . GLN A 1 88 ? -4.316 3.090 3.910 1.00 98.00 88 GLN A C 1
ATOM 709 O O . GLN A 1 88 ? -3.562 2.897 2.958 1.00 98.00 88 GLN A O 1
ATOM 714 N N . ALA A 1 89 ? -5.543 2.562 3.963 1.00 98.00 89 ALA A N 1
ATOM 715 C CA . ALA A 1 89 ? -6.105 1.770 2.871 1.00 98.00 89 ALA A CA 1
ATOM 716 C C . ALA A 1 89 ? -6.217 2.596 1.575 1.00 98.00 89 ALA A C 1
ATOM 718 O O . ALA A 1 89 ? -5.831 2.129 0.501 1.00 98.00 89 ALA A O 1
ATOM 719 N N . ASP A 1 90 ? -6.693 3.839 1.684 1.00 97.94 90 ASP A N 1
ATOM 720 C CA . ASP A 1 90 ? -6.825 4.759 0.552 1.00 97.94 90 ASP A CA 1
ATOM 721 C C . ASP A 1 90 ? -5.455 5.136 -0.038 1.00 97.94 90 ASP A C 1
ATOM 723 O O . ASP A 1 90 ? -5.270 5.078 -1.257 1.00 97.94 90 ASP A O 1
ATOM 727 N N . LEU A 1 91 ? -4.468 5.442 0.814 1.00 98.06 91 LEU A N 1
ATOM 728 C CA . LEU A 1 91 ? -3.091 5.731 0.398 1.00 98.06 91 LEU A CA 1
ATOM 729 C C . LEU A 1 91 ? -2.457 4.555 -0.341 1.00 98.06 91 LEU A C 1
ATOM 731 O O . LEU A 1 91 ? -1.814 4.750 -1.370 1.00 98.06 91 LEU A O 1
ATOM 735 N N . LEU A 1 92 ? -2.655 3.333 0.149 1.00 97.69 92 LEU A N 1
ATOM 736 C CA . LEU A 1 92 ? -2.089 2.139 -0.467 1.00 97.69 92 LEU A CA 1
ATOM 737 C C . LEU A 1 92 ? -2.679 1.888 -1.864 1.00 97.69 92 LEU A C 1
ATOM 739 O O . LEU A 1 92 ? -1.949 1.583 -2.812 1.00 97.69 92 LEU A O 1
ATOM 743 N N . LYS A 1 93 ? -3.995 2.079 -2.013 1.00 97.00 93 LYS A N 1
ATOM 744 C CA . LYS A 1 93 ? -4.683 1.991 -3.306 1.00 97.00 93 LYS A CA 1
ATOM 745 C C . LYS A 1 93 ? -4.184 3.060 -4.278 1.00 97.00 93 LYS A C 1
ATOM 747 O O . LYS A 1 93 ? -3.909 2.754 -5.437 1.00 97.00 93 LYS A O 1
ATOM 752 N N . TYR A 1 94 ? -4.040 4.295 -3.803 1.00 98.00 94 TYR A N 1
ATOM 753 C CA . TYR A 1 94 ? -3.497 5.397 -4.591 1.00 98.00 94 TYR A CA 1
ATOM 754 C C . TYR A 1 94 ? -2.058 5.112 -5.050 1.00 98.00 94 TYR A C 1
ATOM 756 O O . TYR A 1 94 ? -1.777 5.175 -6.245 1.00 98.00 94 TYR A O 1
ATOM 764 N N . ALA A 1 95 ? -1.178 4.692 -4.136 1.00 97.75 95 ALA A N 1
ATOM 765 C CA . ALA A 1 95 ? 0.219 4.390 -4.436 1.00 97.75 95 ALA A CA 1
ATOM 766 C C . ALA A 1 95 ? 0.364 3.274 -5.483 1.00 97.75 95 ALA A C 1
ATOM 768 O O . ALA A 1 95 ? 1.178 3.386 -6.400 1.00 97.75 95 ALA A O 1
ATOM 769 N N . LYS A 1 96 ? -0.450 2.211 -5.401 1.00 97.69 96 LYS A N 1
ATOM 770 C CA . LYS A 1 96 ? -0.468 1.158 -6.429 1.00 97.69 96 LYS A CA 1
ATOM 771 C C . LYS A 1 96 ? -0.904 1.695 -7.791 1.00 97.69 96 LYS A C 1
ATOM 773 O O . LYS A 1 96 ? -0.265 1.366 -8.789 1.00 97.69 96 LYS A O 1
ATOM 778 N N . ASN A 1 97 ? -1.957 2.510 -7.841 1.00 97.69 97 ASN A N 1
ATOM 779 C CA . ASN A 1 97 ? -2.438 3.090 -9.095 1.00 97.69 97 ASN A CA 1
ATOM 780 C C . ASN A 1 97 ? -1.373 3.984 -9.743 1.00 97.69 97 ASN A C 1
ATOM 782 O O . ASN A 1 97 ? -1.122 3.865 -10.940 1.00 97.69 97 ASN A O 1
ATOM 786 N N . GLU A 1 98 ? -0.719 4.835 -8.953 1.00 97.50 98 GLU A N 1
ATOM 787 C CA . GLU A 1 98 ? 0.362 5.700 -9.431 1.00 97.50 98 GLU A CA 1
ATOM 788 C C . GLU A 1 98 ? 1.551 4.876 -9.940 1.00 97.50 98 GLU A C 1
ATOM 790 O O . GLU A 1 98 ? 2.050 5.107 -11.039 1.00 97.50 98 GLU A O 1
ATOM 795 N N . ALA A 1 99 ? 1.956 3.839 -9.203 1.00 97.12 99 ALA A N 1
ATOM 796 C CA . ALA A 1 99 ? 3.036 2.952 -9.618 1.00 97.12 99 ALA A CA 1
ATOM 797 C C . ALA A 1 99 ? 2.719 2.214 -10.932 1.00 97.12 99 ALA A C 1
ATOM 799 O O . ALA A 1 99 ? 3.587 2.076 -11.796 1.00 97.12 99 ALA A O 1
ATOM 800 N N . GLN A 1 100 ? 1.472 1.774 -11.118 1.00 96.56 100 GLN A N 1
ATOM 801 C CA . GLN A 1 100 ? 1.021 1.172 -12.373 1.00 96.56 100 GLN A CA 1
ATOM 802 C C . GLN A 1 100 ? 1.014 2.175 -13.527 1.00 96.56 100 GLN A C 1
ATOM 804 O O . GLN A 1 100 ? 1.378 1.814 -14.646 1.00 96.56 100 GLN A O 1
ATOM 809 N N . GLU A 1 101 ? 0.622 3.422 -13.277 1.00 96.88 101 GLU A N 1
ATOM 810 C CA . GLU A 1 101 ? 0.658 4.469 -14.294 1.00 96.88 101 GLU A CA 1
ATOM 811 C C . GLU A 1 101 ? 2.095 4.819 -14.693 1.00 96.88 101 GLU A C 1
ATOM 813 O O . GLU A 1 101 ? 2.399 4.894 -15.883 1.00 96.88 101 GLU A O 1
ATOM 818 N N . ASN A 1 102 ? 3.014 4.892 -13.729 1.00 95.50 102 ASN A N 1
ATOM 819 C CA . ASN A 1 102 ? 4.439 5.087 -13.993 1.00 95.50 102 ASN A CA 1
ATOM 820 C C . ASN A 1 102 ? 5.002 3.989 -14.910 1.00 95.50 102 ASN A C 1
ATOM 822 O O . ASN A 1 102 ? 5.743 4.286 -15.847 1.00 95.50 102 ASN A O 1
ATOM 826 N N . LEU A 1 103 ? 4.607 2.723 -14.719 1.00 95.88 103 LEU A N 1
ATOM 827 C CA . LEU A 1 103 ? 5.003 1.636 -15.627 1.00 95.88 103 LEU A CA 1
ATOM 828 C C . LEU A 1 103 ? 4.484 1.839 -17.056 1.00 95.88 103 LEU A C 1
ATOM 830 O O . LEU A 1 103 ? 5.210 1.557 -18.013 1.00 95.88 103 LE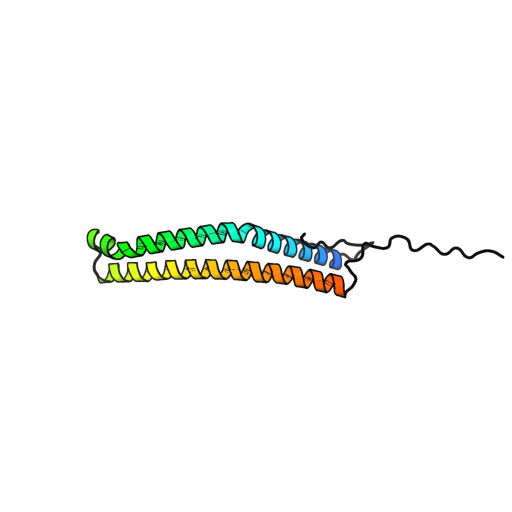U A O 1
ATOM 834 N N . LYS A 1 104 ? 3.253 2.339 -17.224 1.00 95.44 104 LYS A N 1
ATOM 835 C CA . LYS A 1 104 ? 2.712 2.656 -18.555 1.00 95.44 104 LYS A CA 1
ATOM 836 C C . LYS A 1 104 ? 3.481 3.798 -19.206 1.00 95.44 104 LYS A C 1
ATOM 838 O O . LYS A 1 104 ? 3.825 3.698 -20.379 1.00 95.44 104 LYS A O 1
ATOM 843 N N . GLN A 1 105 ? 3.800 4.848 -18.452 1.00 95.62 105 GLN A N 1
ATOM 844 C CA . GLN A 1 105 ? 4.588 5.973 -18.958 1.00 95.62 105 GLN A CA 1
ATOM 845 C C . GLN A 1 105 ? 5.985 5.532 -19.400 1.00 95.62 105 GLN A C 1
ATOM 847 O O . GLN A 1 105 ? 6.418 5.900 -20.491 1.00 95.62 105 GLN A O 1
ATOM 852 N N . ILE A 1 106 ? 6.655 4.681 -18.615 1.00 94.06 106 ILE A N 1
ATOM 853 C CA . ILE A 1 106 ? 7.940 4.075 -18.996 1.00 94.06 106 ILE A CA 1
ATOM 854 C C . ILE A 1 106 ? 7.803 3.316 -20.320 1.00 94.06 106 ILE A C 1
ATOM 856 O O . ILE A 1 106 ? 8.629 3.483 -21.216 1.00 94.06 106 ILE A O 1
ATOM 860 N N . HIS A 1 107 ? 6.748 2.511 -20.470 1.00 92.75 107 HIS A N 1
ATOM 861 C CA . HIS A 1 107 ? 6.488 1.785 -21.710 1.00 92.75 107 HIS A CA 1
ATOM 862 C C . HIS A 1 107 ? 6.282 2.732 -22.902 1.00 92.75 107 HIS A C 1
ATOM 864 O O . HIS A 1 107 ? 6.934 2.570 -23.932 1.00 92.75 107 HIS A O 1
ATOM 870 N N . TYR A 1 108 ? 5.431 3.750 -22.768 1.00 94.06 108 TYR A N 1
ATOM 871 C CA . TYR A 1 108 ? 5.179 4.706 -23.848 1.00 94.06 108 TYR A CA 1
ATOM 872 C C . TYR A 1 108 ? 6.417 5.524 -24.216 1.00 94.06 108 TYR A C 1
ATOM 874 O O . TYR A 1 108 ? 6.651 5.766 -25.402 1.00 94.06 108 TYR A O 1
ATOM 882 N N . ALA A 1 109 ? 7.236 5.903 -23.234 1.00 93.62 109 ALA A N 1
ATOM 883 C CA . ALA A 1 109 ? 8.510 6.568 -23.474 1.00 93.62 109 ALA A CA 1
ATOM 884 C C . ALA A 1 109 ? 9.464 5.658 -24.260 1.00 93.62 109 ALA A C 1
ATOM 886 O O . ALA A 1 109 ? 10.036 6.088 -25.258 1.00 93.62 109 ALA A O 1
ATOM 887 N N . ALA A 1 110 ? 9.575 4.380 -23.882 1.00 92.00 110 ALA A N 1
ATOM 888 C CA . ALA A 1 110 ? 10.402 3.415 -24.602 1.00 92.00 110 ALA A CA 1
ATOM 889 C C . ALA A 1 110 ? 9.942 3.229 -26.059 1.00 92.00 110 ALA A C 1
ATOM 891 O O . ALA A 1 110 ? 10.770 3.234 -26.970 1.00 92.00 110 ALA A O 1
ATOM 892 N N . VAL A 1 111 ? 8.630 3.122 -26.296 1.00 91.31 111 VAL A N 1
ATOM 893 C CA . VAL A 1 111 ? 8.051 3.021 -27.648 1.00 91.31 111 VAL A CA 1
ATOM 894 C C . VAL A 1 111 ? 8.330 4.286 -28.464 1.00 91.31 111 VAL A C 1
ATOM 896 O O . VAL A 1 111 ? 8.795 4.191 -29.598 1.00 91.31 111 VAL A O 1
ATOM 899 N N . SER A 1 112 ? 8.094 5.464 -27.885 1.00 93.19 112 SER A N 1
ATOM 900 C CA . SER A 1 112 ? 8.272 6.755 -28.567 1.00 93.19 112 SER A CA 1
ATOM 901 C C . SER A 1 112 ? 9.736 7.032 -28.915 1.00 93.19 112 SER A C 1
ATOM 903 O O . SER A 1 112 ? 10.024 7.623 -29.951 1.00 93.19 112 SER A O 1
ATOM 905 N N . CYS A 1 113 ? 10.667 6.550 -28.089 1.00 91.44 113 CYS A N 1
ATOM 906 C CA . CYS A 1 113 ? 12.105 6.622 -28.342 1.00 91.44 113 CYS A CA 1
ATOM 907 C C . CYS A 1 113 ? 12.627 5.497 -29.257 1.00 91.44 113 CYS A C 1
ATOM 909 O O . CYS A 1 113 ? 13.821 5.450 -29.538 1.00 91.44 113 CYS A O 1
ATOM 911 N N . GLY A 1 114 ? 11.771 4.569 -29.704 1.00 89.00 114 GLY A N 1
ATOM 912 C CA . GLY A 1 114 ? 12.173 3.431 -30.538 1.00 89.00 114 GLY A CA 1
ATOM 913 C C . GLY A 1 114 ? 13.036 2.387 -29.818 1.00 89.00 114 GLY A C 1
ATOM 914 O O . GLY A 1 114 ? 13.672 1.570 -30.480 1.00 89.00 114 GLY A O 1
ATOM 915 N N . LEU A 1 115 ? 13.045 2.394 -28.481 1.00 85.00 115 LEU A N 1
ATOM 916 C CA . LEU A 1 115 ? 13.812 1.476 -27.627 1.00 85.00 115 LEU A CA 1
ATOM 917 C C . LEU A 1 115 ? 13.139 0.105 -27.462 1.00 85.00 115 LEU A C 1
ATOM 919 O O . LEU A 1 115 ? 13.706 -0.797 -26.858 1.00 85.00 115 LEU A O 1
ATOM 923 N N . ASN A 1 116 ? 11.922 -0.063 -27.981 1.00 79.56 116 ASN A N 1
ATOM 924 C CA . ASN A 1 116 ? 11.177 -1.323 -27.949 1.00 79.56 116 ASN A CA 1
ATOM 925 C C . ASN A 1 116 ? 11.556 -2.296 -29.081 1.00 79.56 116 ASN A C 1
ATOM 927 O O . ASN A 1 116 ? 10.976 -3.380 -29.167 1.00 79.56 116 ASN A O 1
ATOM 931 N N . LYS A 1 117 ? 12.475 -1.911 -29.975 1.00 71.25 117 LYS A N 1
ATOM 932 C CA . LYS A 1 117 ? 12.945 -2.776 -31.057 1.00 71.25 117 LYS A CA 1
ATOM 933 C C . LYS A 1 117 ? 14.052 -3.685 -30.516 1.00 71.25 117 LYS A C 1
ATOM 935 O O . LYS A 1 117 ? 15.034 -3.153 -29.996 1.00 71.25 117 LYS A O 1
ATOM 940 N N . PRO A 1 118 ? 13.939 -5.020 -30.642 1.00 58.84 118 PRO A N 1
ATOM 941 C CA . PRO A 1 118 ? 15.076 -5.892 -30.380 1.00 58.84 118 PRO A CA 1
ATOM 942 C C . PRO A 1 118 ? 16.222 -5.451 -31.293 1.00 58.84 118 PRO A C 1
ATOM 944 O O . PRO A 1 118 ? 15.990 -5.150 -32.467 1.00 58.84 118 PRO A O 1
ATOM 947 N N . GLY A 1 119 ? 17.424 -5.331 -30.729 1.00 54.16 119 GLY A N 1
ATOM 948 C CA . GLY A 1 119 ? 18.591 -4.833 -31.444 1.00 54.16 119 GLY A CA 1
ATOM 949 C C . GLY A 1 119 ? 18.745 -5.545 -32.785 1.00 54.16 119 GLY A C 1
ATOM 950 O O . GLY A 1 119 ? 18.849 -6.767 -32.841 1.00 54.16 119 GLY A O 1
ATOM 951 N N . THR A 1 120 ? 18.738 -4.780 -33.874 1.00 45.66 120 THR A N 1
ATOM 952 C CA . THR A 1 120 ? 19.227 -5.237 -35.176 1.00 45.66 120 THR A CA 1
ATOM 953 C C . THR A 1 120 ? 20.731 -5.466 -35.048 1.00 45.66 120 THR A C 1
ATOM 955 O O . THR A 1 120 ? 21.541 -4.608 -35.390 1.00 45.66 120 THR A O 1
ATOM 958 N N . GLU A 1 121 ? 21.118 -6.610 -34.497 1.00 49.78 121 GLU A N 1
ATOM 959 C CA . GLU A 1 121 ? 22.452 -7.150 -34.704 1.00 49.78 121 GLU A CA 1
ATOM 960 C C . GLU A 1 121 ? 22.545 -7.592 -36.174 1.00 49.78 121 GLU A C 1
ATOM 962 O O . GLU A 1 121 ? 21.762 -8.416 -36.640 1.00 49.78 121 GLU A O 1
ATOM 967 N N . ASN A 1 122 ? 23.512 -7.016 -36.894 1.00 43.09 122 ASN A N 1
ATOM 968 C CA . ASN A 1 122 ? 23.911 -7.321 -38.276 1.00 43.09 122 ASN A CA 1
ATOM 969 C C . ASN A 1 122 ? 22.992 -6.817 -39.406 1.00 43.09 122 ASN A C 1
ATOM 971 O O . ASN A 1 122 ? 22.471 -7.596 -40.201 1.00 43.09 122 ASN A O 1
ATOM 975 N N . ALA A 1 123 ? 22.920 -5.494 -39.590 1.00 40.47 123 ALA A N 1
ATOM 976 C CA . ALA A 1 123 ? 22.846 -4.974 -40.956 1.00 40.47 123 ALA A CA 1
ATOM 977 C C . ALA A 1 123 ? 24.200 -5.257 -41.628 1.00 40.47 123 ALA A C 1
ATOM 979 O O . ALA A 1 123 ? 25.240 -4.761 -41.196 1.00 40.47 123 ALA A O 1
ATOM 980 N N . GLU A 1 124 ? 24.156 -6.148 -42.612 1.00 40.03 124 GLU A N 1
ATOM 981 C CA . GLU A 1 124 ? 25.268 -6.695 -43.376 1.00 40.03 124 GLU A CA 1
ATOM 982 C C . GLU A 1 124 ? 26.367 -5.670 -43.681 1.00 40.03 124 GLU A C 1
ATOM 984 O O . GLU A 1 124 ? 26.125 -4.588 -44.215 1.00 40.03 124 GLU A O 1
ATOM 989 N N . ILE A 1 125 ? 27.609 -6.066 -43.399 1.00 41.66 125 ILE A N 1
ATOM 990 C CA . ILE A 1 125 ? 28.809 -5.449 -43.957 1.00 41.66 125 ILE A CA 1
ATOM 991 C C . ILE A 1 125 ? 28.674 -5.527 -45.482 1.00 41.66 125 ILE A C 1
ATOM 993 O O . ILE A 1 125 ? 28.969 -6.555 -46.096 1.00 41.66 125 ILE A O 1
ATOM 997 N N . SER A 1 126 ? 28.213 -4.442 -46.098 1.00 42.12 126 SER A N 1
ATOM 998 C CA . SER A 1 126 ? 28.212 -4.248 -47.543 1.00 42.12 126 SER A CA 1
ATOM 999 C C . SER A 1 126 ? 29.651 -4.330 -48.054 1.00 42.12 126 SER A C 1
ATOM 1001 O O . SER A 1 126 ? 30.406 -3.358 -48.021 1.00 42.12 126 SER A O 1
ATOM 1003 N N . LYS A 1 127 ? 30.052 -5.524 -48.505 1.00 47.94 127 LYS A N 1
ATOM 1004 C CA . LYS A 1 127 ? 31.288 -5.732 -49.262 1.00 47.94 127 LYS A CA 1
ATOM 1005 C C . LYS A 1 127 ? 31.172 -4.988 -50.599 1.00 47.94 127 LYS A C 1
ATOM 1007 O O . LYS A 1 127 ? 30.177 -5.182 -51.300 1.00 47.94 127 LYS A O 1
ATOM 1012 N N . PRO A 1 128 ? 32.180 -4.202 -51.012 1.00 48.66 128 PRO A N 1
ATOM 1013 C CA . PRO A 1 128 ? 32.193 -3.634 -52.349 1.00 48.66 128 PRO A CA 1
ATOM 1014 C C . PRO A 1 128 ? 32.398 -4.755 -53.376 1.00 48.66 128 PRO A C 1
ATOM 1016 O O . PRO A 1 128 ? 33.319 -5.571 -53.276 1.00 48.66 128 PRO A O 1
ATOM 1019 N N . ARG A 1 129 ? 31.499 -4.808 -54.361 1.00 45.88 129 ARG A N 1
ATOM 1020 C CA . ARG A 1 129 ? 31.552 -5.716 -55.510 1.00 45.88 129 ARG A CA 1
ATOM 1021 C C . ARG A 1 129 ? 32.727 -5.282 -56.396 1.00 45.88 129 ARG A C 1
ATOM 1023 O O . ARG A 1 129 ? 32.721 -4.167 -56.904 1.00 45.88 129 ARG A O 1
ATOM 1030 N N . ARG A 1 130 ? 33.740 -6.144 -56.550 1.00 44.97 130 ARG A N 1
ATOM 1031 C CA . ARG A 1 130 ? 34.807 -5.971 -57.552 1.00 44.97 130 ARG A CA 1
ATOM 1032 C C . ARG A 1 130 ? 34.198 -5.985 -58.958 1.00 44.97 130 ARG A C 1
ATOM 1034 O O . ARG A 1 130 ? 33.384 -6.856 -59.266 1.00 44.97 130 ARG A O 1
ATOM 1041 N N . SER A 1 131 ? 34.639 -5.063 -59.802 1.00 53.84 131 SER A N 1
ATOM 1042 C CA . SER A 1 131 ? 34.653 -5.165 -61.264 1.00 53.84 131 SER A CA 1
ATOM 1043 C C . SER A 1 131 ? 35.984 -4.606 -61.736 1.00 53.84 131 SER A C 1
ATOM 1045 O O . SER A 1 131 ? 36.410 -3.594 -61.137 1.00 53.84 131 SER A O 1
#

Radius of gyration: 27.74 Å; chains: 1; bounding box: 56×20×97 Å

Organism: NCBI:txid2861861

Foldseek 3Di:
DFDADDDDDDDDPVVVVVNVVVVVLSVVLVVLLVCLVVVLVVLVVVLVVLVVCLVCQLVVCVVVPHDPVRSVVVSVVSVVVSVVSVVVSVVSVVSNVVSVVVRVVVVVVCVVVVVPDDDPDDPDPPDDDDD